Protein 4F54 (pdb70)

Organism: Bacteroides thetaiotaomicron (strain ATCC 29148 / DSM 2079 / JCM 5827 / CCUG 10774 / NCTC 10582 / VPI-5482 / E50) (NCBI:txid226186)

Secondary structure (DSSP, 8-state):
--SSEEEEEE--------EEEE---EEE-----EE--SHHHHHHHHHHHH-----EEP-----SEEE-EEEES--TTTTT--SSSGGGGSTTS--HHHHSS--S-B--S---PPP-SSEEEE--B----S---B--EEEEEE-------TTTTHHHHHHHHHHHT-TT---

Foldseek 3Di:
DDQWDKDKDFAVDQLVFAAEAEPCEWEQDLDATDGDDDDLSNLLSVLVQVLVCRHHYDPALPGQYYKYKYAYADCNQQVVQPDQPSQVSRPNDDDPPVLHQEHDEDERDGHRDDDDHRKMKMWFGSPDHDPHTYTGMIMIMGNHDDPVVVPPSRSSVNSVVNSVVVVSNHD

Radius of gyration: 15.62 Å; Cα contacts (8 Å, |Δi|>4): 337; chains: 1; bounding box: 41×40×40 Å

B-factor: mean 29.08, std 11.82, range [15.36, 108.34]

Structure (mmCIF, N/CA/C/O backbone):
data_4F54
#
_entry.id   4F54
#
_cell.length_a   78.402
_cell.length_b   111.907
_cell.length_c   53.588
_cell.angle_alpha   90.000
_cell.angle_beta   90.000
_cell.angle_gamma   90.000
#
_symmetry.space_group_name_H-M   'C 2 2 21'
#
loop_
_entity.id
_entity.type
_entity.pdbx_description
1 polymer 'Uncharacterized protein'
2 non-polymer 'SULFATE ION'
3 non-polymer 'CHLORIDE ION'
4 water water
#
loop_
_atom_site.group_PDB
_atom_site.id
_atom_site.type_symbol
_atom_site.label_atom_id
_atom_site.label_alt_id
_atom_site.label_comp_id
_atom_site.label_asym_id
_atom_site.label_entity_id
_atom_site.label_seq_id
_atom_site.pdbx_PDB_ins_code
_atom_site.Cartn_x
_atom_site.Cartn_y
_atom_site.Cartn_z
_atom_site.occupancy
_atom_site.B_iso_or_equiv
_atom_site.auth_seq_id
_atom_site.auth_comp_id
_atom_site.auth_asym_id
_atom_site.auth_atom_id
_atom_site.pdbx_PDB_model_num
ATOM 1 N N . ASP A 1 14 ? -2.491 22.014 30.280 1.00 56.23 27 ASP A N 1
ATOM 2 C CA . ASP A 1 14 ? -1.690 20.816 30.685 1.00 71.15 27 ASP A CA 1
ATOM 3 C C . ASP A 1 14 ? -0.297 21.189 31.297 1.00 58.20 27 ASP A C 1
ATOM 4 O O . ASP A 1 14 ? -0.237 21.640 32.439 1.00 50.69 27 ASP A O 1
ATOM 6 N N . ASP A 1 15 ? 0.804 21.029 30.554 1.00 57.21 28 ASP A N 1
ATOM 7 C CA . ASP A 1 15 ? 2.150 20.951 31.173 1.00 53.01 28 ASP A CA 1
ATOM 8 C C . ASP A 1 15 ? 2.733 22.262 31.752 1.00 48.12 28 ASP A C 1
ATOM 9 O O . ASP A 1 15 ? 2.409 23.377 31.332 1.00 44.64 28 ASP A O 1
ATOM 14 N N . ASN A 1 16 ? 3.626 22.084 32.717 1.00 37.40 29 ASN A N 1
ATOM 15 C CA . ASN A 1 16 ? 4.375 23.176 33.320 1.00 36.82 29 ASN A CA 1
ATOM 16 C C . ASN A 1 16 ? 5.708 23.449 32.615 1.00 28.26 29 ASN A C 1
ATOM 17 O O . ASN A 1 16 ? 6.671 23.809 33.288 1.00 25.31 29 ASN A O 1
ATOM 22 N N . TYR A 1 17 ? 5.767 23.192 31.300 1.00 24.73 30 TYR A N 1
ATOM 23 C CA . TYR A 1 17 ? 6.928 23.422 30.445 1.00 24.73 30 TYR A CA 1
ATOM 24 C C . TYR A 1 17 ? 6.483 23.338 28.968 1.00 26.75 30 TYR A C 1
ATOM 25 O O . TYR A 1 17 ? 5.347 22.963 28.658 1.00 27.94 30 TYR A O 1
ATOM 34 N N . LEU A 1 18 ? 7.385 23.720 28.070 1.00 20.90 31 LEU A N 1
ATOM 35 C CA . LEU A 1 18 ? 7.175 23.755 26.615 1.00 22.39 31 LEU A CA 1
ATOM 36 C C . LEU A 1 18 ? 8.279 22.945 25.985 1.00 22.58 31 LEU A C 1
ATOM 37 O O . LEU A 1 18 ? 9.404 23.045 26.394 1.00 21.33 31 LEU A O 1
ATOM 42 N N . VAL A 1 19 ? 7.963 22.182 24.949 1.00 19.83 32 VAL A N 1
ATOM 43 C CA . VAL A 1 19 ? 8.916 21.297 24.301 1.00 17.99 32 VAL A CA 1
ATOM 44 C C . VAL A 1 19 ? 8.790 21.488 22.783 1.00 19.53 32 VAL A C 1
ATOM 45 O O . VAL A 1 19 ? 7.712 21.288 22.215 1.00 20.86 32 VAL A O 1
ATOM 49 N N . TYR A 1 20 ? 9.904 21.836 22.142 1.00 21.04 33 TYR A N 1
ATOM 50 C CA . TYR A 1 20 ? 9.977 22.033 20.700 1.00 21.85 33 TYR A CA 1
ATOM 51 C C . TYR A 1 20 ? 11.014 21.044 20.157 1.00 20.52 33 TYR A C 1
ATOM 52 O O . TYR A 1 20 ? 12.051 20.799 20.766 1.00 22.32 33 TYR A O 1
ATOM 61 N N . THR A 1 21 ? 10.667 20.409 19.055 1.00 20.15 34 THR A N 1
ATOM 62 C CA . THR A 1 21 ? 11.482 19.488 18.373 1.00 21.55 34 THR A CA 1
ATOM 63 C C . THR A 1 21 ? 11.460 19.772 16.872 1.00 19.12 34 THR A C 1
ATOM 64 O O . THR A 1 21 ? 10.497 20.239 16.291 1.00 20.66 34 THR A O 1
ATOM 68 N N . ASN A 1 22 ? 12.625 19.579 16.268 1.00 17.50 35 ASN A N 1
ATOM 69 C CA . ASN A 1 22 ? 12.854 19.806 14.850 1.00 20.14 35 ASN A CA 1
ATOM 70 C C . ASN A 1 22 ? 13.788 18.731 14.361 1.00 21.44 35 ASN A C 1
ATOM 71 O O . ASN A 1 22 ? 14.646 18.260 15.120 1.00 21.87 35 ASN A O 1
ATOM 76 N N . TYR A 1 23 ? 13.639 18.336 13.090 1.00 19.47 36 TYR A N 1
ATOM 77 C CA . TYR A 1 23 ? 14.370 17.174 12.630 1.00 19.28 36 TYR A CA 1
ATOM 78 C C . TYR A 1 23 ? 14.588 17.183 11.120 1.00 19.56 36 TYR A C 1
ATOM 79 O O . TYR A 1 23 ? 13.913 17.911 10.354 1.00 20.25 36 TYR A O 1
ATOM 88 N N . ASP A 1 24 ? 15.528 16.325 10.693 1.00 17.32 37 ASP A N 1
ATOM 89 C CA . ASP A 1 24 ? 15.828 16.150 9.272 1.00 18.40 37 ASP A CA 1
ATOM 90 C C . ASP A 1 24 ? 14.834 15.208 8.614 1.00 22.35 37 ASP A C 1
ATOM 91 O O . ASP A 1 24 ? 14.869 14.004 8.836 1.00 25.02 37 ASP A O 1
ATOM 107 N N . GLN A 1 26 ? 14.861 14.172 5.695 1.00 27.41 39 GLN A N 1
ATOM 108 C CA . GLN A 1 26 ? 15.501 13.217 4.791 1.00 28.43 39 GLN A CA 1
ATOM 109 C C . GLN A 1 26 ? 16.263 12.109 5.516 1.00 31.50 39 GLN A C 1
ATOM 110 O O . GLN A 1 26 ? 16.698 11.130 4.874 1.00 30.13 39 GLN A O 1
ATOM 116 N N . ALA A 1 27 ? 16.437 12.265 6.823 1.00 24.46 40 ALA A N 1
ATOM 117 C CA . ALA A 1 27 ? 17.208 11.296 7.648 1.00 26.80 40 ALA A CA 1
ATOM 118 C C . ALA A 1 27 ? 16.461 9.958 7.671 1.00 29.32 40 ALA A C 1
ATOM 119 O O . ALA A 1 27 ? 15.228 9.918 7.746 1.00 30.80 40 ALA A O 1
ATOM 121 N N . ASN A 1 28 ? 17.190 8.855 7.590 1.00 29.55 41 ASN A N 1
ATOM 122 C CA . ASN A 1 28 ? 16.551 7.545 7.715 1.00 33.35 41 ASN A CA 1
ATOM 123 C C . ASN A 1 28 ? 16.967 6.994 9.063 1.00 27.25 41 ASN A C 1
ATOM 124 O O . ASN A 1 28 ? 18.110 6.521 9.250 1.00 24.41 41 ASN A O 1
ATOM 129 N N . PHE A 1 29 ? 16.047 7.088 10.017 1.00 27.80 42 PHE A N 1
ATOM 130 C CA . PHE A 1 29 ? 16.359 6.749 11.403 1.00 23.35 42 PHE A CA 1
ATOM 131 C C . PHE A 1 29 ? 16.528 5.245 11.589 1.00 27.35 42 PHE A C 1
ATOM 132 O O . PHE A 1 29 ? 17.071 4.824 12.620 1.00 26.23 42 PHE A O 1
ATOM 146 N N . ASP A 1 31 ? 18.804 3.844 9.659 1.00 35.31 44 ASP A N 1
ATOM 147 C CA . ASP A 1 31 ? 20.248 3.749 9.345 1.00 36.58 44 ASP A CA 1
ATOM 148 C C . ASP A 1 31 ? 21.100 3.531 10.577 1.00 36.24 44 ASP A C 1
ATOM 149 O O . ASP A 1 31 ? 22.266 3.156 10.456 1.00 35.41 44 ASP A O 1
ATOM 154 N N . PHE A 1 32 ? 20.572 3.883 11.756 1.00 30.02 45 PHE A N 1
ATOM 155 C CA . PHE A 1 32 ? 21.406 3.970 12.930 1.00 29.77 45 PHE A CA 1
ATOM 156 C C . PHE A 1 32 ? 21.083 2.822 13.892 1.00 25.32 45 PHE A C 1
ATOM 157 O O . PHE A 1 32 ? 19.928 2.457 14.073 1.00 26.70 45 PHE A O 1
ATOM 165 N N . SER A 1 33 ? 22.109 2.344 14.560 1.00 24.47 46 SER A N 1
ATOM 166 C CA . SER A 1 33 ? 21.962 1.281 15.563 1.00 27.74 46 SER A CA 1
ATOM 167 C C . SER A 1 33 ? 22.388 1.682 16.962 1.00 25.96 46 SER A C 1
ATOM 168 O O . SER A 1 33 ? 21.814 1.203 17.956 1.00 25.60 46 SER A O 1
ATOM 171 N N . THR A 1 34 ? 23.441 2.505 17.064 1.00 23.45 47 THR A N 1
ATOM 172 C CA . THR A 1 34 ? 24.071 2.812 18.345 1.00 20.01 47 THR A CA 1
ATOM 173 C C . THR A 1 34 ? 24.135 4.347 18.523 1.00 23.57 47 THR A C 1
ATOM 174 O O . THR A 1 34 ? 24.048 5.118 17.542 1.00 22.42 47 THR A O 1
ATOM 178 N N . PHE A 1 35 ? 24.267 4.753 19.783 1.00 22.33 48 PHE A N 1
ATOM 179 C CA . PHE A 1 35 ? 24.435 6.165 20.100 1.00 18.23 48 PHE A CA 1
ATOM 180 C C . PHE A 1 35 ? 25.470 6.319 21.198 1.00 23.09 48 PHE A C 1
ATOM 181 O O . PHE A 1 35 ? 25.712 5.403 21.973 1.00 24.82 48 PHE A O 1
ATOM 189 N N . TYR A 1 36 ? 26.066 7.506 21.271 1.00 21.17 49 TYR A N 1
ATOM 190 C CA . TYR A 1 36 ? 26.872 7.876 22.380 1.00 19.72 49 TYR A CA 1
ATOM 191 C C . TYR A 1 36 ? 26.344 9.194 22.882 1.00 17.63 49 TYR A C 1
ATOM 192 O O . TYR A 1 36 ? 26.296 10.197 22.184 1.00 19.15 49 TYR A O 1
ATOM 201 N N . LEU A 1 37 ? 25.937 9.163 24.143 1.00 19.40 50 LEU A N 1
ATOM 202 C CA . LEU A 1 37 ? 25.539 10.359 24.854 1.00 19.49 50 LEU A CA 1
ATOM 203 C C . LEU A 1 37 ? 26.726 11.017 25.556 1.00 19.42 50 LEU A C 1
ATOM 204 O O . LEU A 1 37 ? 27.362 10.408 26.433 1.00 21.93 50 LEU A O 1
ATOM 209 N N . ALA A 1 38 ? 27.019 12.288 25.198 1.00 18.99 51 ALA A N 1
ATOM 210 C CA . ALA A 1 38 ? 28.068 13.007 25.914 1.00 20.45 51 ALA A CA 1
ATOM 211 C C . ALA A 1 38 ? 27.700 13.005 27.402 1.00 23.34 51 ALA A C 1
ATOM 212 O O . ALA A 1 38 ? 26.602 13.395 27.790 1.00 19.85 51 ALA A O 1
ATOM 214 N N . ASP A 1 39 ? 28.581 12.558 28.278 1.00 21.23 52 ASP A N 1
ATOM 215 C CA . ASP A 1 39 ? 28.174 12.157 29.618 1.00 24.16 52 ASP A CA 1
ATOM 216 C C . ASP A 1 39 ? 28.242 13.304 30.627 1.00 23.64 52 ASP A C 1
ATOM 217 O O . ASP A 1 39 ? 28.647 13.104 31.770 1.00 23.94 52 ASP A O 1
ATOM 233 N N . ILE A 1 41 ? 26.376 17.545 31.065 1.00 22.10 54 ILE A N 1
ATOM 234 C CA . ILE A 1 41 ? 25.569 18.599 30.527 1.00 19.55 54 ILE A CA 1
ATOM 235 C C . ILE A 1 41 ? 26.309 19.930 30.628 1.00 20.87 54 ILE A C 1
ATOM 236 O O . ILE A 1 41 ? 26.647 20.397 31.722 1.00 20.54 54 ILE A O 1
ATOM 241 N N . LEU A 1 42 ? 26.588 20.501 29.465 1.00 19.88 55 LEU A N 1
ATOM 242 C CA . LEU A 1 42 ? 27.225 21.782 29.358 1.00 20.76 55 LEU A CA 1
ATOM 243 C C . LEU A 1 42 ? 26.336 22.889 29.937 1.00 19.95 55 LEU A C 1
ATOM 244 O O . LEU A 1 42 ? 25.132 22.981 29.618 1.00 20.98 55 LEU A O 1
ATOM 249 N N . VAL A 1 43 ? 26.924 23.733 30.765 1.00 21.64 56 VAL A N 1
ATOM 250 C CA . VAL A 1 43 ? 26.252 24.926 31.248 1.00 21.61 56 VAL A CA 1
ATOM 251 C C . VAL A 1 43 ? 26.694 26.091 30.357 1.00 22.63 56 VAL A C 1
ATOM 252 O O . VAL A 1 43 ? 27.886 26.435 30.280 1.00 24.80 56 VAL A O 1
ATOM 256 N N . ILE A 1 44 ? 25.722 26.684 29.678 1.00 20.89 57 ILE A N 1
ATOM 257 C CA . ILE A 1 44 ? 25.945 27.947 28.985 1.00 23.31 57 ILE A CA 1
ATOM 258 C C . ILE A 1 44 ? 25.816 29.076 29.996 1.00 23.37 57 ILE A C 1
ATOM 259 O O . ILE A 1 44 ? 24.741 29.333 30.534 1.00 21.79 57 ILE A O 1
ATOM 264 N N . SER A 1 45 ? 26.945 29.689 30.311 1.00 25.62 58 SER A N 1
ATOM 265 C CA . SER A 1 45 ? 27.028 30.675 31.369 1.00 27.16 58 SER A CA 1
ATOM 266 C C . SER A 1 45 ? 27.435 32.054 30.788 1.00 27.25 58 SER A C 1
ATOM 267 O O . SER A 1 45 ? 27.377 32.305 29.570 1.00 30.06 58 SER A O 1
ATOM 270 N N . ASP A 1 46 ? 27.772 32.989 31.660 1.00 28.24 59 ASP A N 1
ATOM 271 C CA . ASP A 1 46 ? 28.202 34.293 31.141 1.00 30.62 59 ASP A CA 1
ATOM 272 C C . ASP A 1 46 ? 29.743 34.372 31.086 1.00 38.29 59 ASP A C 1
ATOM 273 O O . ASP A 1 46 ? 30.342 35.460 30.946 1.00 36.04 59 ASP A O 1
ATOM 278 N N . SER A 1 47 ? 30.399 33.217 31.157 1.00 36.12 60 SER A N 1
ATOM 279 C CA . SER A 1 47 ? 31.830 33.202 30.910 1.00 39.03 60 SER A CA 1
ATOM 280 C C . SER A 1 47 ? 32.217 32.148 29.873 1.00 37.40 60 SER A C 1
ATOM 281 O O . SER A 1 47 ? 31.469 31.204 29.621 1.00 32.12 60 SER A O 1
ATOM 290 N N . GLU A 1 49 ? 34.692 29.851 29.536 1.00 37.17 62 GLU A N 1
ATOM 291 C CA . GLU A 1 49 ? 35.210 28.529 29.887 1.00 43.68 62 GLU A CA 1
ATOM 292 C C . GLU A 1 49 ? 34.065 27.528 30.066 1.00 47.20 62 GLU A C 1
ATOM 293 O O . GLU A 1 49 ? 33.160 27.763 30.888 1.00 41.52 62 GLU A O 1
ATOM 299 N N . PRO A 1 50 ? 34.096 26.411 29.307 1.00 48.04 63 PRO A N 1
ATOM 300 C CA . PRO A 1 50 ? 33.023 25.420 29.509 1.00 40.41 63 PRO A CA 1
ATOM 301 C C . PRO A 1 50 ? 33.055 24.767 30.919 1.00 38.30 63 PRO A C 1
ATOM 302 O O . PRO A 1 50 ? 34.066 24.192 31.278 1.00 34.51 63 PRO A O 1
ATOM 306 N N . GLU A 1 51 ? 31.945 24.880 31.673 1.00 30.19 64 GLU A N 1
ATOM 307 C CA . GLU A 1 51 ? 31.617 24.151 32.928 1.00 28.43 64 GLU A CA 1
ATOM 308 C C . GLU A 1 51 ? 30.387 23.240 32.730 1.00 27.56 64 GLU A C 1
ATOM 309 O O . GLU A 1 51 ? 29.631 23.450 31.803 1.00 25.78 64 GLU A O 1
ATOM 311 N N . TYR A 1 52 ? 30.216 22.240 33.595 1.00 26.18 65 TYR A N 1
ATOM 312 C CA . TYR A 1 52 ? 29.123 21.241 33.466 1.00 25.98 65 TYR A CA 1
ATOM 313 C C . TYR A 1 52 ? 28.317 21.110 34.744 1.00 27.84 65 TYR A C 1
ATOM 314 O O . TYR A 1 52 ? 28.808 21.375 35.844 1.00 28.65 65 TYR A O 1
ATOM 323 N N . LEU A 1 53 ? 27.076 20.677 34.600 1.00 24.58 66 LEU A N 1
ATOM 324 C CA . LEU A 1 53 ? 26.220 20.421 35.748 1.00 24.53 66 LEU A CA 1
ATOM 325 C C . LEU A 1 53 ? 26.722 19.221 36.501 1.00 28.52 66 LEU A C 1
ATOM 326 O O . LEU A 1 53 ? 27.164 18.237 35.891 1.00 30.29 66 LEU A O 1
ATOM 331 N N . GLU A 1 54 ? 26.732 19.346 37.834 1.00 33.90 67 GLU A N 1
ATOM 332 C CA . GLU A 1 54 ? 27.153 18.261 38.705 1.00 36.92 67 GLU A CA 1
ATOM 333 C C . GLU A 1 54 ? 25.964 17.796 39.516 1.00 36.69 67 GLU A C 1
ATOM 334 O O . GLU A 1 54 ? 24.979 18.520 39.675 1.00 33.61 67 GLU A O 1
ATOM 340 N N . GLY A 1 55 ? 26.030 16.557 39.984 1.00 37.77 68 GLY A N 1
ATOM 341 C CA . GLY A 1 55 ? 25.024 16.062 40.911 1.00 38.89 68 GLY A CA 1
ATOM 342 C C . GLY A 1 55 ? 23.991 15.179 40.263 1.00 37.34 68 GLY A C 1
ATOM 343 O O . GLY A 1 55 ? 24.064 14.893 39.051 1.00 35.12 68 GLY A O 1
ATOM 344 N N . GLU A 1 56 ? 23.023 14.785 41.097 1.00 35.32 69 GLU A N 1
ATOM 345 C CA . GLU A 1 56 ? 22.021 13.774 40.774 1.00 45.99 69 GLU A CA 1
ATOM 346 C C . GLU A 1 56 ? 21.132 14.178 39.642 1.00 36.76 69 GLU A C 1
ATOM 347 O O . GLU A 1 56 ? 20.799 13.349 38.808 1.00 33.72 69 GLU A O 1
ATOM 353 N N . GLY A 1 57 ? 20.705 15.437 39.651 1.00 30.66 70 GLY A N 1
ATOM 354 C CA . GLY A 1 57 ? 19.769 15.954 38.684 1.00 31.98 70 GLY A CA 1
ATOM 355 C C . GLY A 1 57 ? 20.259 15.745 37.267 1.00 30.40 70 GLY A C 1
ATOM 356 O O . GLY A 1 57 ? 19.515 15.287 36.398 1.00 28.69 70 GLY A O 1
ATOM 357 N N . ALA A 1 58 ? 21.521 16.085 37.047 1.00 27.61 71 ALA A N 1
ATOM 358 C CA . ALA A 1 58 ? 22.095 16.003 35.711 1.00 27.67 71 ALA A CA 1
ATOM 359 C C . ALA A 1 58 ? 22.202 14.539 35.325 1.00 28.16 71 ALA A C 1
ATOM 360 O O . ALA A 1 58 ? 21.890 14.160 34.190 1.00 24.94 71 ALA A O 1
ATOM 362 N N . GLU A 1 59 ? 22.664 13.720 36.274 1.00 25.36 72 GLU A N 1
ATOM 363 C CA . GLU A 1 59 ? 22.714 12.268 36.041 1.00 23.91 72 GLU A CA 1
ATOM 364 C C . GLU A 1 59 ? 21.338 11.730 35.639 1.00 22.65 72 GLU A C 1
ATOM 365 O O . GLU A 1 59 ? 21.291 10.896 34.720 1.00 23.60 72 GLU A O 1
ATOM 371 N N . GLN A 1 60 ? 20.261 12.207 36.283 1.00 25.48 73 GLN A N 1
ATOM 372 C CA . GLN A 1 60 ? 18.909 11.717 35.985 1.00 27.98 73 GLN A CA 1
ATOM 373 C C . GLN A 1 60 ? 18.438 12.166 34.587 1.00 22.76 73 GLN A C 1
ATOM 374 O O . GLN A 1 60 ? 17.786 11.398 33.866 1.00 22.48 73 GLN A O 1
ATOM 380 N N . ILE A 1 61 ? 18.813 13.380 34.190 1.00 19.88 74 ILE A N 1
ATOM 381 C CA . ILE A 1 61 ? 18.482 13.876 32.883 1.00 21.06 74 ILE A CA 1
ATOM 382 C C . ILE A 1 61 ? 19.192 13.053 31.790 1.00 20.36 74 ILE A C 1
ATOM 383 O O . ILE A 1 61 ? 18.574 12.597 30.836 1.00 20.48 74 ILE A O 1
ATOM 388 N N . LEU A 1 62 ? 20.494 12.857 31.949 1.00 20.74 75 LEU A N 1
ATOM 389 C CA . LEU A 1 62 ? 21.240 11.986 31.017 1.00 21.89 75 LEU A CA 1
ATOM 390 C C . LEU A 1 62 ? 20.679 10.562 30.983 1.00 24.30 75 LEU A C 1
ATOM 391 O O . LEU A 1 62 ? 20.521 9.971 29.907 1.00 21.72 75 LEU A O 1
ATOM 396 N N . ALA A 1 63 ? 20.288 10.031 32.156 1.00 20.24 76 ALA A N 1
ATOM 397 C CA . ALA A 1 63 ? 19.669 8.692 32.187 1.00 21.73 76 ALA A CA 1
ATOM 398 C C . ALA A 1 63 ? 18.362 8.663 31.383 1.00 21.77 76 ALA A C 1
ATOM 399 O O . ALA A 1 63 ? 18.055 7.632 30.721 1.00 23.52 76 ALA A O 1
ATOM 401 N N . ALA A 1 64 ? 17.606 9.770 31.398 1.00 22.23 77 ALA A N 1
ATOM 402 C CA . ALA A 1 64 ? 16.327 9.846 30.632 1.00 22.64 77 ALA A CA 1
ATOM 403 C C . ALA A 1 64 ? 16.597 9.761 29.121 1.00 20.04 77 ALA A C 1
ATOM 404 O O . ALA A 1 64 ? 15.879 9.072 28.400 1.00 20.62 77 ALA A O 1
ATOM 406 N N . TYR A 1 65 ? 17.658 10.429 28.644 1.00 19.92 78 TYR A N 1
ATOM 407 C CA . TYR A 1 65 ? 18.085 10.295 27.204 1.00 17.17 78 TYR A CA 1
ATOM 408 C C . TYR A 1 65 ? 18.429 8.846 26.912 1.00 20.56 78 TYR A C 1
ATOM 409 O O . TYR A 1 65 ? 17.986 8.294 25.905 1.00 20.86 78 TYR A O 1
ATOM 418 N N . THR A 1 66 ? 19.267 8.261 27.765 1.00 20.93 79 THR A N 1
ATOM 419 C CA . THR A 1 66 ? 19.655 6.858 27.582 1.00 21.30 79 THR A CA 1
ATOM 420 C C . THR A 1 66 ? 18.492 5.902 27.486 1.00 21.87 79 THR A C 1
ATOM 421 O O . THR A 1 66 ? 18.406 5.102 26.550 1.00 21.72 79 THR A O 1
ATOM 425 N N . GLU A 1 67 ? 17.583 5.995 28.455 1.00 21.09 80 GLU A N 1
ATOM 426 C CA . GLU A 1 67 ? 16.383 5.149 28.475 1.00 21.92 80 GLU A CA 1
ATOM 427 C C . GLU A 1 67 ? 15.509 5.364 27.229 1.00 22.44 80 GLU A C 1
ATOM 428 O O . GLU A 1 67 ? 15.045 4.441 26.604 1.00 22.48 80 GLU A O 1
ATOM 434 N N . ASN A 1 68 ? 15.302 6.612 26.862 1.00 19.87 81 ASN A N 1
ATOM 435 C CA . ASN A 1 68 ? 14.494 6.907 25.701 1.00 21.88 81 ASN A CA 1
ATOM 436 C C . ASN A 1 68 ? 15.059 6.357 24.403 1.00 21.39 81 ASN A C 1
ATOM 437 O O . ASN A 1 68 ? 14.317 5.805 23.599 1.00 24.57 81 ASN A O 1
ATOM 450 N N . GLU A 1 70 ? 17.113 3.831 24.088 1.00 21.76 83 GLU A N 1
ATOM 451 C CA . GLU A 1 70 ? 16.965 2.381 24.107 1.00 20.70 83 GLU A CA 1
ATOM 452 C C . GLU A 1 70 ? 15.536 1.966 23.774 1.00 23.83 83 GLU A C 1
ATOM 453 O O . GLU A 1 70 ? 15.338 0.983 23.054 1.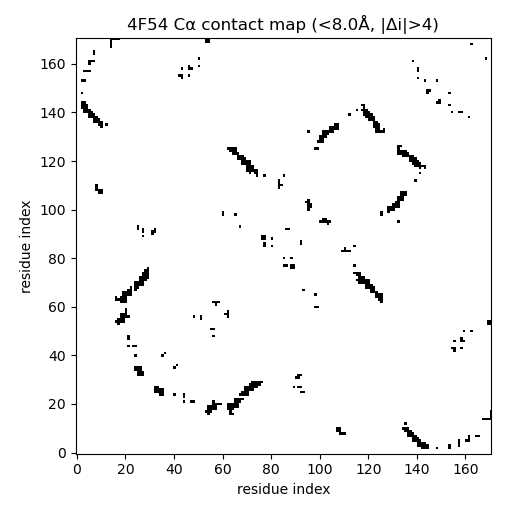00 25.59 83 GLU A O 1
ATOM 459 N N . ALA A 1 71 ? 14.538 2.684 24.308 1.00 22.55 84 ALA A N 1
ATOM 460 C CA . ALA A 1 71 ? 13.116 2.394 24.001 1.00 24.30 84 ALA A CA 1
ATOM 461 C C . ALA A 1 71 ? 12.787 2.508 22.504 1.00 27.00 84 ALA A C 1
ATOM 462 O O . ALA A 1 71 ? 11.866 1.835 22.015 1.00 28.92 84 ALA A O 1
ATOM 475 N N . GLY A 1 73 ? 15.083 1.791 20.152 1.00 24.91 86 GLY A N 1
ATOM 476 C CA . GLY A 1 73 ? 15.833 0.783 19.431 1.00 26.98 86 GLY A CA 1
ATOM 477 C C . GLY A 1 73 ? 17.320 1.004 19.303 1.00 27.03 86 GLY A C 1
ATOM 478 O O . GLY A 1 73 ? 18.000 0.259 18.591 1.00 26.79 86 GLY A O 1
ATOM 479 N N . TYR A 1 74 ? 17.860 2.037 19.960 1.00 24.94 87 TYR A N 1
ATOM 480 C CA . TYR A 1 74 ? 19.244 2.340 19.832 1.00 25.26 87 TYR A CA 1
ATOM 481 C C . TYR A 1 74 ? 20.008 1.906 21.066 1.00 25.36 87 TYR A C 1
ATOM 482 O O . TYR A 1 74 ? 19.614 2.185 22.192 1.00 25.08 87 TYR A O 1
ATOM 491 N N . GLN A 1 75 ? 21.140 1.254 20.823 1.00 25.74 88 GLN A N 1
ATOM 492 C CA . GLN A 1 75 ? 22.008 0.789 21.890 1.00 25.79 88 GLN A CA 1
ATOM 493 C C . GLN A 1 75 ? 23.160 1.732 22.179 1.00 25.20 88 GLN A C 1
ATOM 494 O O . GLN A 1 75 ? 23.697 2.367 21.262 1.00 25.86 88 GLN A O 1
ATOM 500 N N . PRO A 1 76 ? 23.554 1.827 23.450 1.00 24.18 89 PRO A N 1
ATOM 501 C CA . PRO A 1 76 ? 24.716 2.672 23.750 1.00 24.12 89 PRO A CA 1
ATOM 502 C C . PRO A 1 76 ? 25.983 2.058 23.178 1.00 27.22 89 PRO A C 1
ATOM 503 O O . PRO A 1 76 ? 26.212 0.830 23.326 1.00 25.92 89 PRO A O 1
ATOM 507 N N . ALA A 1 77 ? 26.780 2.891 22.520 1.00 26.10 90 ALA A N 1
ATOM 508 C CA . ALA A 1 77 ? 28.038 2.462 21.909 1.00 29.38 90 ALA A CA 1
ATOM 509 C C . ALA A 1 77 ? 29.166 2.451 22.943 1.00 28.03 90 ALA A C 1
ATOM 510 O O . ALA A 1 77 ? 29.132 3.189 23.900 1.00 33.29 90 ALA A O 1
ATOM 512 N N . ALA A 1 78 ? 30.203 1.664 22.670 1.00 32.69 91 ALA A N 1
ATOM 513 C CA . ALA A 1 78 ? 31.415 1.611 23.520 1.00 41.13 91 ALA A CA 1
ATOM 514 C C . ALA A 1 78 ? 32.085 2.971 23.622 1.00 42.57 91 ALA A C 1
ATOM 515 O O . ALA A 1 78 ? 32.568 3.358 24.682 1.00 38.86 91 ALA A O 1
ATOM 517 N N . ASP A 1 79 ? 32.089 3.715 22.521 1.00 30.55 92 ASP A N 1
ATOM 518 C CA . ASP A 1 79 ? 32.740 5.000 22.509 1.00 30.94 92 ASP A CA 1
ATOM 519 C C . ASP A 1 79 ? 32.212 5.841 21.362 1.00 27.70 92 ASP A C 1
ATOM 520 O O . ASP A 1 79 ? 31.395 5.351 20.594 1.00 32.59 92 ASP A O 1
ATOM 536 N N . GLU A 1 81 ? 33.843 6.994 18.732 1.00 28.99 94 GLU A N 1
ATOM 537 C CA . GLU A 1 81 ? 34.354 6.615 17.416 1.00 34.35 94 GLU A CA 1
ATOM 538 C C . GLU A 1 81 ? 33.502 5.538 16.753 1.00 30.57 94 GLU A C 1
ATOM 539 O O . GLU A 1 81 ? 33.285 5.582 15.547 1.00 38.0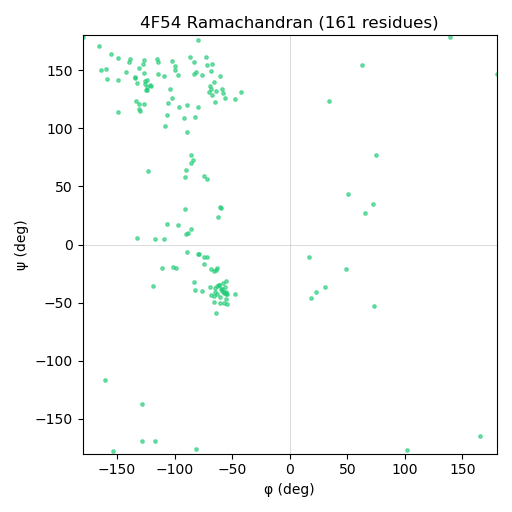5 94 GLU A O 1
ATOM 545 N N . SER A 1 82 ? 32.993 4.606 17.534 1.00 29.29 95 SER A N 1
ATOM 546 C CA . SER A 1 82 ? 32.168 3.523 17.009 1.00 36.91 95 SER A CA 1
ATOM 547 C C . SER A 1 82 ? 30.652 3.828 16.955 1.00 34.15 95 SER A C 1
ATOM 548 O O . SER A 1 82 ? 29.908 3.058 16.375 1.00 35.97 95 SER A O 1
ATOM 551 N N . ALA A 1 83 ? 30.196 4.964 17.488 1.00 26.52 96 ALA A N 1
ATOM 552 C CA . ALA A 1 83 ? 28.750 5.242 17.571 1.00 24.76 96 ALA A CA 1
ATOM 553 C C . ALA A 1 83 ? 28.196 5.766 16.254 1.00 25.39 96 ALA A C 1
ATOM 554 O O . ALA A 1 83 ? 28.900 6.492 15.552 1.00 23.71 96 ALA A O 1
ATOM 556 N N . ASP A 1 84 ? 26.928 5.468 15.941 1.00 24.34 97 ASP A N 1
ATOM 557 C CA . ASP A 1 84 ? 26.267 6.002 14.737 1.00 24.96 97 ASP A CA 1
ATOM 558 C C . ASP A 1 84 ? 25.731 7.424 14.966 1.00 20.40 97 ASP A C 1
ATOM 559 O O . ASP A 1 84 ? 25.778 8.303 14.070 1.00 21.11 97 ASP A O 1
ATOM 564 N N . LEU A 1 85 ? 25.194 7.620 16.177 1.00 20.85 98 LEU A N 1
ATOM 565 C CA . LEU A 1 85 ? 24.584 8.883 16.586 1.00 20.33 98 LEU A CA 1
ATOM 566 C C . LEU A 1 85 ? 25.239 9.419 17.869 1.00 20.64 98 LEU A C 1
ATOM 567 O O . LEU A 1 85 ? 25.632 8.652 18.756 1.00 21.46 98 LEU A O 1
ATOM 572 N N . GLY A 1 86 ? 25.406 10.743 17.923 1.00 19.41 99 GLY A N 1
ATOM 573 C CA . GLY A 1 86 ? 25.860 11.396 19.153 1.00 21.09 99 GLY A CA 1
ATOM 574 C C . GLY A 1 86 ? 24.782 12.284 19.686 1.00 19.46 99 GLY A C 1
ATOM 575 O O . GLY A 1 86 ? 24.015 12.851 18.909 1.00 18.90 99 GLY A O 1
ATOM 576 N N . ILE A 1 87 ? 24.686 12.415 21.019 1.00 19.72 100 ILE A N 1
ATOM 577 C CA . ILE A 1 87 ? 23.802 13.376 21.623 1.00 18.44 100 ILE A CA 1
ATOM 578 C C . ILE A 1 87 ? 24.609 14.278 22.546 1.00 19.73 100 ILE A C 1
ATOM 579 O O . ILE A 1 87 ? 25.428 13.805 23.380 1.00 19.08 100 ILE A O 1
ATOM 584 N N . GLN A 1 88 ? 24.365 15.593 22.409 1.00 18.59 101 GLN A N 1
ATOM 585 C CA . GLN A 1 88 ? 24.952 16.586 23.315 1.00 17.30 101 GLN A CA 1
ATOM 586 C C . GLN A 1 88 ? 23.811 17.417 23.898 1.00 20.40 101 GLN A C 1
ATOM 587 O O . GLN A 1 88 ? 22.821 17.743 23.196 1.00 17.59 101 GLN A O 1
ATOM 593 N N . VAL A 1 89 ? 23.915 17.690 25.206 1.00 18.34 102 VAL A N 1
ATOM 594 C CA . VAL A 1 89 ? 22.868 18.361 26.009 1.00 19.69 102 VAL A CA 1
ATOM 595 C C . VAL A 1 89 ? 23.520 19.583 26.653 1.00 20.75 102 VAL A C 1
ATOM 596 O O . VAL A 1 89 ? 24.627 19.497 27.206 1.00 18.38 102 VAL A O 1
ATOM 600 N N . SER A 1 90 ? 22.830 20.712 26.607 1.00 16.61 103 SER A N 1
ATOM 601 C CA . SER A 1 90 ? 23.264 21.951 27.260 1.00 17.62 103 SER A CA 1
ATOM 602 C C . SER A 1 90 ? 22.127 22.610 28.058 1.00 18.81 103 SER A C 1
ATOM 603 O O . SER A 1 90 ? 20.968 22.592 27.641 1.00 19.15 103 SER A O 1
ATOM 606 N N . TYR A 1 91 ? 22.487 23.109 29.234 1.00 22.75 104 TYR A N 1
ATOM 607 C CA . TYR A 1 91 ? 21.625 23.921 30.075 1.00 21.42 104 TYR A CA 1
ATOM 608 C C . TYR A 1 91 ? 21.999 25.413 29.951 1.00 20.14 104 TYR A C 1
ATOM 609 O O . TYR A 1 91 ? 23.144 25.757 30.184 1.00 19.91 104 TYR A O 1
ATOM 618 N N . ILE A 1 92 ? 21.012 26.251 29.633 1.00 19.36 105 ILE A N 1
ATOM 619 C CA . ILE A 1 92 ? 21.212 27.664 29.473 1.00 17.49 105 ILE A CA 1
ATOM 620 C C . ILE A 1 92 ? 20.958 28.344 30.806 1.00 18.69 105 ILE A C 1
ATOM 621 O O . ILE A 1 92 ? 19.802 28.425 31.250 1.00 19.57 105 ILE A O 1
ATOM 626 N N . ALA A 1 93 ? 22.037 28.824 31.423 1.00 20.16 106 ALA A N 1
ATOM 627 C CA . ALA A 1 93 ? 22.006 29.567 32.711 1.00 20.50 106 ALA A CA 1
ATOM 628 C C . ALA A 1 93 ? 22.136 31.074 32.497 1.00 20.80 106 ALA A C 1
ATOM 629 O O . ALA A 1 93 ? 21.816 31.870 33.389 1.00 20.49 106 ALA A O 1
ATOM 631 N N . SER A 1 94 ? 22.636 31.465 31.326 1.00 21.78 107 SER A N 1
ATOM 632 C CA . SER A 1 94 ? 22.823 32.880 30.956 1.00 21.21 107 SER A CA 1
ATOM 633 C C . SER A 1 94 ? 22.648 33.031 29.445 1.00 23.35 107 SER A C 1
ATOM 634 O O . SER A 1 94 ? 23.137 32.200 28.659 1.00 22.68 107 SER A O 1
ATOM 637 N N . THR A 1 95 ? 22.026 34.118 29.042 1.00 23.46 108 THR A N 1
ATOM 638 C CA . THR A 1 95 ? 21.967 34.464 27.603 1.00 22.16 108 THR A CA 1
ATOM 639 C C . THR A 1 95 ? 22.884 35.646 27.229 1.00 25.88 108 THR A C 1
ATOM 640 O O . THR A 1 95 ? 22.723 36.253 26.172 1.00 25.44 108 THR A O 1
ATOM 644 N N . TYR A 1 96 ? 23.854 35.956 28.105 1.00 22.18 109 TYR A N 1
ATOM 645 C CA . TYR A 1 96 ? 24.813 37.031 27.903 1.00 27.29 109 TYR A CA 1
ATOM 646 C C . TYR A 1 96 ? 25.448 37.007 26.508 1.00 29.67 109 TYR A C 1
ATOM 647 O O . TYR A 1 96 ? 25.519 38.037 25.840 1.00 29.39 109 TYR A O 1
ATOM 656 N N . TYR A 1 97 ? 25.807 35.812 26.030 1.00 28.00 110 TYR A N 1
ATOM 657 C CA . TYR A 1 97 ? 26.423 35.694 24.726 1.00 29.32 110 TYR A CA 1
ATOM 658 C C . TYR A 1 97 ? 25.430 35.768 23.548 1.00 31.11 110 TYR A C 1
ATOM 659 O O . TYR A 1 97 ? 25.864 35.873 22.403 1.00 33.76 110 TYR A O 1
ATOM 668 N N . PHE A 1 98 ? 24.117 35.765 23.781 1.00 25.92 111 PHE A N 1
ATOM 669 C CA . PHE A 1 98 ? 23.160 35.707 22.679 1.00 27.23 111 PHE A CA 1
ATOM 670 C C . PHE A 1 98 ? 22.580 37.061 22.305 1.00 34.43 111 PHE A C 1
ATOM 671 O O . PHE A 1 98 ? 22.108 37.217 21.190 1.00 38.14 111 PHE A O 1
ATOM 679 N N . THR A 1 99 ? 22.645 38.037 23.212 1.00 32.07 112 THR A N 1
ATOM 680 C CA . THR A 1 99 ? 22.137 39.387 22.944 1.00 36.71 112 THR A CA 1
ATOM 681 C C . THR A 1 99 ? 22.626 39.905 21.590 1.00 36.32 112 THR A C 1
ATOM 682 O O . THR A 1 99 ? 23.825 39.886 21.309 1.00 39.46 112 THR A O 1
ATOM 686 N N . GLY A 1 100 ? 21.672 40.306 20.746 1.00 44.67 113 GLY A N 1
ATOM 687 C CA . GLY A 1 100 ? 21.954 40.730 19.367 1.00 52.31 113 GLY A CA 1
ATOM 688 C C . GLY A 1 100 ? 22.334 39.616 18.387 1.00 57.18 113 GLY A C 1
ATOM 689 O O . GLY A 1 100 ? 23.128 39.854 17.470 1.00 55.81 113 GLY A O 1
ATOM 690 N N . TYR A 1 101 ? 21.737 38.426 18.541 1.00 63.81 114 TYR A N 1
ATOM 691 C CA . TYR A 1 101 ? 22.219 37.186 17.855 1.00 57.30 114 TYR A CA 1
ATOM 692 C C . TYR A 1 101 ? 22.186 37.094 16.314 1.00 53.21 114 TYR A C 1
ATOM 693 O O . TYR A 1 101 ? 23.199 36.849 15.678 1.00 47.99 114 TYR A O 1
ATOM 702 N N . THR A 1 102 ? 21.029 37.221 15.700 1.00 61.56 115 THR A N 1
ATOM 703 C CA . THR A 1 102 ? 20.949 36.990 14.257 1.00 51.64 115 THR A CA 1
ATOM 704 C C . THR A 1 102 ? 21.064 35.478 13.837 1.00 40.42 115 THR A C 1
ATOM 705 O O . THR A 1 102 ? 20.154 35.028 13.164 1.00 41.22 115 THR A O 1
ATOM 709 N N . GLN A 1 103 ? 22.072 34.676 14.236 1.00 29.52 116 GLN A N 1
ATOM 710 C CA . GLN A 1 103 ? 22.074 33.231 13.766 1.00 23.41 116 GLN A CA 1
ATOM 711 C C . GLN A 1 103 ? 20.897 32.445 14.399 1.00 22.40 116 GLN A C 1
ATOM 712 O O . GLN A 1 103 ? 20.721 32.481 15.627 1.00 24.23 116 GLN A O 1
ATOM 718 N N . PRO A 1 104 ? 20.069 31.733 13.583 1.00 23.29 117 PRO A N 1
ATOM 719 C CA . PRO A 1 104 ? 18.981 30.967 14.184 1.00 21.68 117 PRO A CA 1
ATOM 720 C C . PRO A 1 104 ? 19.461 29.951 15.237 1.00 22.71 117 PRO A C 1
ATOM 721 O O . PRO A 1 104 ? 18.802 29.764 16.272 1.00 22.19 117 PRO A O 1
ATOM 725 N N . GLU A 1 105 ? 20.629 29.346 14.982 1.00 21.40 118 GLU A N 1
ATOM 726 C CA . GLU A 1 105 ? 21.335 28.468 15.936 1.00 19.00 118 GLU A CA 1
ATOM 727 C C . GLU A 1 105 ? 22.198 29.364 16.838 1.00 17.73 118 GLU A C 1
ATOM 728 O O . GLU A 1 105 ? 23.437 29.383 16.744 1.00 20.11 118 GLU A O 1
ATOM 734 N N . TRP A 1 106 ? 21.533 30.125 17.710 1.00 20.60 119 TRP A N 1
ATOM 735 C CA . TRP A 1 106 ? 22.195 31.190 18.472 1.00 21.27 119 TRP A CA 1
ATOM 736 C C . TRP A 1 106 ? 23.166 30.620 19.467 1.00 21.97 119 TRP A C 1
ATOM 737 O O . TRP A 1 106 ? 24.090 31.297 19.843 1.00 23.78 119 TRP A O 1
ATOM 748 N N . TRP A 1 107 ? 23.005 29.349 19.839 1.00 19.80 120 TRP A N 1
ATOM 749 C CA . TRP A 1 107 ? 23.833 28.707 20.840 1.00 18.75 120 TRP A CA 1
ATOM 750 C C . TRP A 1 107 ? 25.213 28.602 20.325 1.00 18.92 120 TRP A C 1
ATOM 751 O O . TRP A 1 107 ? 26.110 28.522 21.127 1.00 22.36 120 TRP A O 1
ATOM 762 N N . TRP A 1 108 ? 25.415 28.625 18.998 1.00 19.90 121 TRP A N 1
ATOM 763 C CA . TRP A 1 108 ? 26.773 28.626 18.435 1.00 19.82 121 TRP A CA 1
ATOM 764 C C . TRP A 1 108 ? 27.560 29.834 18.812 1.00 22.74 121 TRP A C 1
ATOM 765 O O . TRP A 1 108 ? 28.796 29.814 18.672 1.00 25.44 121 TRP A O 1
ATOM 776 N N . GLY A 1 109 ? 26.894 30.899 19.221 1.00 21.69 122 GLY A N 1
ATOM 777 C CA . GLY A 1 109 ? 27.569 32.122 19.665 1.00 22.83 122 GLY A CA 1
ATOM 778 C C . GLY A 1 109 ? 28.219 32.017 21.042 1.00 23.55 122 GLY A C 1
ATOM 779 O O . GLY A 1 109 ? 28.945 32.913 21.425 1.00 24.91 122 GLY A O 1
ATOM 780 N N . TYR A 1 110 ? 27.939 30.953 21.800 1.00 24.65 123 TYR A N 1
ATOM 781 C CA . TYR A 1 110 ? 28.588 30.765 23.094 1.00 22.63 123 TYR A CA 1
ATOM 782 C C . TYR A 1 110 ? 29.982 30.201 22.854 1.00 22.66 123 TYR A C 1
ATOM 783 O O . TYR A 1 110 ? 30.103 29.103 22.265 1.00 22.80 123 TYR A O 1
ATOM 792 N N . PRO A 1 111 ? 31.040 30.933 23.266 1.00 21.84 124 PRO A N 1
ATOM 793 C CA . PRO A 1 111 ? 32.431 30.439 22.994 1.00 22.14 124 PRO A CA 1
ATOM 794 C C . PRO A 1 111 ? 32.703 29.035 23.515 1.00 24.72 124 PRO A C 1
ATOM 795 O O . PRO A 1 111 ? 33.464 28.325 22.920 1.00 27.19 124 PRO A O 1
ATOM 799 N N . GLY A 1 112 ? 32.077 28.641 24.606 1.00 23.05 125 GLY A N 1
ATOM 800 C CA . GLY A 1 112 ? 32.290 27.299 25.157 1.00 25.25 125 GLY A CA 1
ATOM 801 C C . GLY A 1 112 ? 31.398 26.198 24.626 1.00 25.41 125 GLY A C 1
ATOM 802 O O . GLY A 1 112 ? 31.389 25.104 25.173 1.00 23.44 125 GLY A O 1
ATOM 803 N N . TYR A 1 113 ? 30.638 26.457 23.566 1.00 23.26 126 TYR A N 1
ATOM 804 C CA . TYR A 1 113 ? 29.648 25.488 23.115 1.00 20.16 126 TYR A CA 1
ATOM 805 C C . TYR A 1 113 ? 30.364 24.251 22.587 1.00 21.78 126 TYR A C 1
ATOM 806 O O . TYR A 1 113 ? 31.491 24.353 22.117 1.00 22.02 126 TYR A O 1
ATOM 815 N N . TRP A 1 114 ? 29.677 23.122 22.621 1.00 20.08 127 TRP A N 1
ATOM 816 C CA . TRP A 1 114 ? 30.177 21.895 21.986 1.00 20.24 127 TRP A CA 1
ATOM 817 C C . TRP A 1 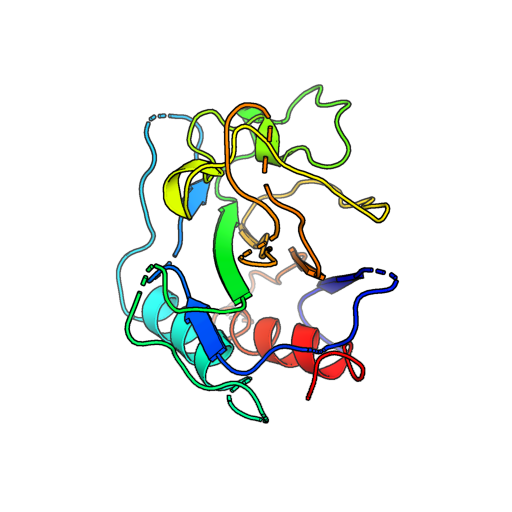114 ? 30.784 22.147 20.639 1.00 19.67 127 TRP A C 1
ATOM 818 O O . TRP A 1 114 ? 30.222 22.900 19.844 1.00 21.83 127 TRP A O 1
ATOM 829 N N . GLY A 1 115 ? 31.982 21.609 20.405 1.00 22.80 128 GLY A N 1
ATOM 830 C CA . GLY A 1 115 ? 32.594 21.701 19.110 1.00 20.98 128 GLY A CA 1
ATOM 831 C C . GLY A 1 115 ? 32.416 20.448 18.305 1.00 20.89 128 GLY A C 1
ATOM 832 O O . GLY A 1 115 ? 32.419 19.349 18.867 1.00 19.62 128 GLY A O 1
ATOM 833 N N . PRO A 1 116 ? 32.372 20.585 16.964 1.00 19.54 129 PRO A N 1
ATOM 834 C CA . PRO A 1 116 ? 32.302 19.333 16.173 1.00 19.26 129 PRO A CA 1
ATOM 835 C C . PRO A 1 116 ? 33.451 18.400 16.428 1.00 18.41 129 PRO A C 1
ATOM 836 O O . PRO A 1 116 ? 33.331 17.155 16.309 1.00 19.26 129 PRO A O 1
ATOM 840 N N . SER A 1 117 ? 34.600 18.991 16.701 1.00 18.85 130 SER A N 1
ATOM 841 C CA . SER A 1 117 ? 35.816 18.182 16.920 1.00 23.71 130 SER A CA 1
ATOM 842 C C . SER A 1 117 ? 35.827 17.399 18.257 1.00 21.34 130 SER A C 1
ATOM 843 O O . SER A 1 117 ? 36.636 16.526 18.451 1.00 21.08 130 SER A O 1
ATOM 846 N N . TYR A 1 118 ? 34.883 17.687 19.155 1.00 18.58 131 TYR A N 1
ATOM 847 C CA . TYR A 1 118 ? 34.660 16.775 20.291 1.00 20.20 131 TYR A CA 1
ATOM 848 C C . TYR A 1 118 ? 34.337 15.347 19.777 1.00 19.64 131 TYR A C 1
ATOM 849 O O . TYR A 1 118 ? 34.793 14.338 20.330 1.00 20.77 131 TYR A O 1
ATOM 858 N N . TRP A 1 119 ? 33.507 15.297 18.718 1.00 18.21 132 TRP A N 1
ATOM 859 C CA . TRP A 1 119 ? 32.963 14.049 18.180 1.00 20.40 132 TRP A CA 1
ATOM 860 C C . TRP A 1 119 ? 33.857 13.300 17.224 1.00 22.27 132 TRP A C 1
ATOM 861 O O . TRP A 1 119 ? 33.809 12.070 17.170 1.00 23.10 132 TRP A O 1
ATOM 872 N N . GLY A 1 120 ? 34.666 14.028 16.445 1.00 20.43 133 GLY A N 1
ATOM 873 C CA . GLY A 1 120 ? 35.509 13.414 15.422 1.00 20.57 133 GLY A CA 1
ATOM 874 C C . GLY A 1 120 ? 36.027 14.495 14.484 1.00 20.81 133 GLY A C 1
ATOM 875 O O . GLY A 1 120 ? 35.958 15.684 14.820 1.00 18.85 133 GLY A O 1
ATOM 876 N N . ASN A 1 121 ? 36.545 14.096 13.328 1.00 22.95 134 ASN A N 1
ATOM 877 C CA . ASN A 1 121 ? 37.273 15.025 12.430 1.00 19.24 134 ASN A CA 1
ATOM 878 C C . ASN A 1 121 ? 36.266 15.818 11.519 1.00 20.59 134 ASN A C 1
ATOM 879 O O . ASN A 1 121 ? 36.163 15.579 10.306 1.00 22.28 134 ASN 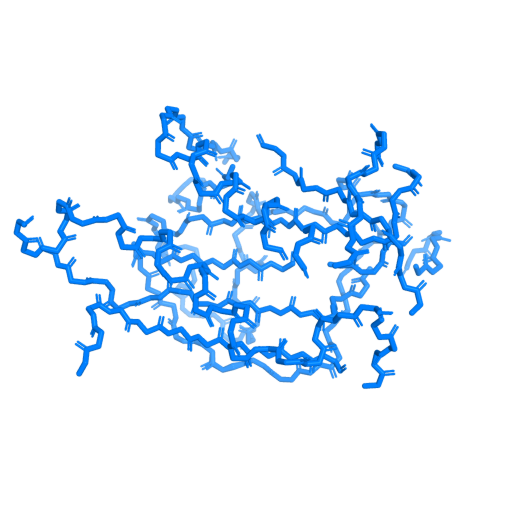A O 1
ATOM 884 N N . TRP A 1 122 ? 35.574 16.756 12.148 1.00 20.03 135 TRP A N 1
ATOM 885 C CA . TRP A 1 122 ? 34.663 17.685 11.453 1.00 19.78 135 TRP A CA 1
ATOM 886 C C . TRP A 1 122 ? 35.047 19.093 11.837 1.00 20.10 135 TRP A C 1
ATOM 887 O O . TRP A 1 122 ? 35.578 19.323 12.945 1.00 22.17 135 TRP A O 1
ATOM 898 N N . GLY A 1 123 ? 34.852 20.011 10.899 1.00 21.97 136 GLY A N 1
ATOM 899 C CA . GLY A 1 123 ? 35.246 21.427 11.080 1.00 25.91 136 GLY A CA 1
ATOM 900 C C . GLY A 1 123 ? 34.120 22.430 11.245 1.00 23.84 136 GLY A C 1
ATOM 901 O O . GLY A 1 123 ? 34.336 23.650 11.260 1.00 26.87 136 GLY A O 1
ATOM 902 N N . GLY A 1 124 ? 32.898 21.939 11.307 1.00 21.30 137 GLY A N 1
ATOM 903 C CA . GLY A 1 124 ? 31.730 22.793 11.483 1.00 22.92 137 GLY A CA 1
ATOM 904 C C . GLY A 1 124 ? 30.461 21.985 11.526 1.00 24.38 137 GLY A C 1
ATOM 905 O O . GLY A 1 124 ? 30.464 20.736 11.416 1.00 22.20 137 GLY A O 1
ATOM 906 N N . TRP A 1 125 ? 29.370 22.705 11.723 1.00 21.50 138 TRP A N 1
ATOM 907 C CA . TRP A 1 125 ? 28.050 22.128 11.823 1.00 20.25 138 TRP A CA 1
ATOM 908 C C . TRP A 1 125 ? 27.280 22.250 10.522 1.00 20.91 138 TRP A C 1
ATOM 909 O O . TRP A 1 125 ? 27.499 23.212 9.745 1.00 21.69 138 TRP A O 1
ATOM 920 N N . TYR A 1 126 ? 26.336 21.321 10.330 1.00 21.80 139 TYR A N 1
ATOM 921 C CA . TYR A 1 126 ? 25.415 21.391 9.196 1.00 19.87 139 TYR A CA 1
ATOM 922 C C . TYR A 1 126 ? 24.014 21.203 9.739 1.00 21.73 139 TYR A C 1
ATOM 923 O O . TYR A 1 126 ? 23.761 20.129 10.310 1.00 21.37 139 TYR A O 1
ATOM 932 N N . TYR A 1 127 ? 23.137 22.201 9.521 1.00 21.49 140 TYR A N 1
ATOM 933 C CA . TYR A 1 127 ? 21.714 22.154 9.910 1.00 20.44 140 TYR A CA 1
ATOM 934 C C . TYR A 1 127 ? 20.822 21.969 8.703 1.00 22.28 140 TYR A C 1
ATOM 935 O O . TYR A 1 127 ? 20.742 22.873 7.865 1.00 20.57 140 TYR A O 1
ATOM 944 N N . PRO A 1 128 ? 20.174 20.790 8.597 1.00 18.10 141 PRO A N 1
ATOM 945 C CA . PRO A 1 128 ? 19.347 20.503 7.405 1.00 20.18 141 PRO A CA 1
ATOM 946 C C . PRO A 1 128 ? 17.907 20.922 7.534 1.00 20.41 141 PRO A C 1
ATOM 947 O O . PRO A 1 128 ? 17.069 20.605 6.682 1.00 23.91 141 PRO A O 1
ATOM 951 N N . TYR A 1 129 ? 17.599 21.646 8.601 1.00 19.61 142 TYR A N 1
ATOM 952 C CA . TYR A 1 129 ? 16.254 22.154 8.846 1.00 19.50 142 TYR A CA 1
ATOM 953 C C . TYR A 1 129 ? 16.292 23.498 9.611 1.00 19.27 142 TYR A C 1
ATOM 954 O O . TYR A 1 129 ? 17.342 23.882 10.203 1.00 19.97 142 TYR A O 1
ATOM 963 N N . ALA A 1 130 ? 15.178 24.222 9.530 1.00 23.03 143 ALA A N 1
ATOM 964 C CA . ALA A 1 130 ? 14.996 25.495 10.234 1.00 20.44 143 ALA A CA 1
ATOM 965 C C . ALA A 1 130 ? 14.721 25.268 11.731 1.00 21.05 143 ALA A C 1
ATOM 966 O O . ALA A 1 130 ? 14.090 24.264 12.135 1.00 22.07 143 ALA A O 1
ATOM 968 N N . VAL A 1 131 ? 15.235 26.211 12.531 1.00 21.42 144 VAL A N 1
ATOM 969 C CA . VAL A 1 131 ? 14.919 26.332 13.976 1.00 22.48 144 VAL A CA 1
ATOM 970 C C . VAL A 1 131 ? 14.532 27.789 14.253 1.00 21.46 144 VAL A C 1
ATOM 971 O O . VAL A 1 131 ? 15.184 28.726 13.705 1.00 23.68 144 VAL A O 1
ATOM 975 N N A THR A 1 132 ? 13.544 28.009 15.126 0.50 20.90 145 THR A N 1
ATOM 976 N N B THR A 1 132 ? 13.408 27.978 14.956 0.50 21.52 145 THR A N 1
ATOM 977 C CA A THR A 1 132 ? 13.032 29.348 15.375 0.50 23.23 145 THR A CA 1
ATOM 978 C CA B THR A 1 132 ? 12.973 29.277 15.427 0.50 22.93 145 THR A CA 1
ATOM 979 C C A THR A 1 132 ? 12.863 29.673 16.889 0.50 24.23 145 THR A C 1
ATOM 980 C C B THR A 1 132 ? 12.665 29.120 16.920 0.50 23.50 145 THR A C 1
ATOM 981 O O A THR A 1 132 ? 12.074 30.511 17.269 0.50 32.38 145 THR A O 1
ATOM 982 O O B THR A 1 132 ? 11.530 28.871 17.326 0.50 21.01 145 THR A O 1
ATOM 989 N N . TYR A 1 133 ? 13.724 29.096 17.708 1.00 23.19 146 TYR A N 1
ATOM 990 C CA . TYR A 1 133 ? 13.591 29.085 19.188 1.00 21.50 146 TYR A CA 1
ATOM 991 C C . TYR A 1 133 ? 13.992 30.454 19.732 1.00 24.73 146 TYR A C 1
ATOM 992 O O . TYR A 1 133 ? 14.905 31.074 19.211 1.00 26.61 146 TYR A O 1
ATOM 1001 N N . SER A 1 134 ? 13.288 30.936 20.739 1.00 25.91 147 SER A N 1
ATOM 1002 C CA A SER A 1 134 ? 13.665 32.178 21.427 0.34 26.43 147 SER A CA 1
ATOM 1003 C CA B SER A 1 134 ? 13.725 32.173 21.388 0.33 26.18 147 SER A CA 1
ATOM 1004 C CA C SER A 1 134 ? 13.669 32.170 21.431 0.33 25.39 147 SER A CA 1
ATOM 1005 C C . SER A 1 134 ? 14.515 31.838 22.652 1.00 24.01 147 SER A C 1
ATOM 1006 O O . SER A 1 134 ? 14.061 31.090 23.536 1.00 25.51 147 SER A O 1
ATOM 1013 N N . TYR A 1 135 ? 15.711 32.398 22.724 1.00 24.55 148 TYR A N 1
ATOM 1014 C CA . TYR A 1 135 ? 16.539 32.097 23.864 1.00 21.41 148 TYR A CA 1
ATOM 1015 C C . TYR A 1 135 ? 15.898 32.513 25.211 1.00 22.40 148 TYR A C 1
ATOM 1016 O O . TYR A 1 135 ? 15.299 33.587 25.330 1.00 23.04 148 TYR A O 1
ATOM 1025 N N . SER A 1 136 ? 16.180 31.676 26.212 1.00 21.75 149 SER A N 1
ATOM 1026 C CA . SER A 1 136 ? 15.795 31.906 27.587 1.00 22.54 149 SER A CA 1
ATOM 1027 C C . SER A 1 136 ? 16.686 31.062 28.522 1.00 20.39 149 SER A C 1
ATOM 1028 O O . SER A 1 136 ? 17.201 30.019 28.116 1.00 19.54 149 SER A O 1
ATOM 1031 N N . THR A 1 137 ? 16.907 31.527 29.749 1.00 19.92 150 THR A N 1
ATOM 1032 C CA . THR A 1 137 ? 17.607 30.731 30.727 1.00 21.17 150 THR A CA 1
ATOM 1033 C C . THR A 1 137 ? 16.649 29.693 31.348 1.00 20.20 150 THR A C 1
ATOM 1034 O O . THR A 1 137 ? 15.444 29.664 31.040 1.00 20.48 150 THR A O 1
ATOM 1038 N N . ASN A 1 138 ? 17.218 28.845 32.207 1.00 19.05 151 ASN A N 1
ATOM 1039 C CA . ASN A 1 138 ? 16.531 27.685 32.776 1.00 20.08 151 ASN A CA 1
ATOM 1040 C C . ASN A 1 138 ? 15.881 26.836 31.676 1.00 16.96 151 ASN A C 1
ATOM 1041 O O . ASN A 1 138 ? 14.703 26.484 31.760 1.00 21.39 151 ASN A O 1
ATOM 1046 N N . SER A 1 139 ? 16.623 26.624 30.604 1.00 18.92 152 SER A N 1
ATOM 1047 C CA . SER A 1 139 ? 16.140 25.933 29.410 1.00 21.48 152 SER A CA 1
ATOM 1048 C C . SER A 1 139 ? 17.244 25.002 28.909 1.00 20.24 152 SER A C 1
ATOM 1049 O O . SER A 1 139 ? 18.389 25.141 29.270 1.00 18.67 152 SER A O 1
ATOM 1052 N N . PHE A 1 140 ? 16.863 24.006 28.114 1.00 18.35 153 PHE A N 1
ATOM 1053 C CA . PHE A 1 140 ? 17.810 23.012 27.572 1.00 18.20 153 PHE A CA 1
ATOM 1054 C C . PHE A 1 140 ? 17.793 22.997 26.053 1.00 18.60 153 PHE A C 1
ATOM 1055 O O . PHE A 1 140 ? 16.746 22.980 25.467 1.00 20.38 153 PHE A O 1
ATOM 1063 N N . ILE A 1 141 ? 18.994 22.930 25.448 1.00 15.59 154 ILE A N 1
ATOM 1064 C CA A ILE A 1 141 ? 19.164 22.680 23.982 0.70 19.75 154 ILE A CA 1
ATOM 1065 C CA B ILE A 1 141 ? 19.137 22.685 24.026 0.30 18.43 154 ILE A CA 1
ATOM 1066 C C . ILE A 1 141 ? 19.894 21.352 23.865 1.00 16.82 154 ILE A C 1
ATOM 1067 O O . ILE A 1 141 ? 20.968 21.193 24.432 1.00 19.94 154 ILE A O 1
ATOM 1076 N N . THR A 1 142 ? 19.297 20.423 23.128 1.00 18.24 155 THR A N 1
ATOM 1077 C CA . THR A 1 142 ? 19.806 19.085 22.901 1.00 17.19 155 THR A CA 1
ATOM 1078 C C . THR A 1 142 ? 19.885 18.889 21.407 1.00 19.83 155 THR A C 1
ATOM 1079 O O . THR A 1 142 ? 18.956 19.192 20.673 1.00 17.83 155 THR A O 1
ATOM 1083 N N . GLU A 1 143 ? 21.014 18.377 20.955 1.00 15.36 156 GLU A N 1
ATOM 1084 C CA . GLU A 1 143 ? 21.265 18.074 19.524 1.00 16.89 156 GLU A CA 1
ATOM 1085 C C . GLU A 1 143 ? 21.764 16.632 19.388 1.00 18.40 156 GLU A C 1
ATOM 1086 O O . GLU A 1 143 ? 22.616 16.156 20.164 1.00 19.94 156 GLU A O 1
ATOM 1100 N N . VAL A 1 145 ? 23.451 14.214 16.503 1.00 18.83 158 VAL A N 1
ATOM 1101 C CA . VAL A 1 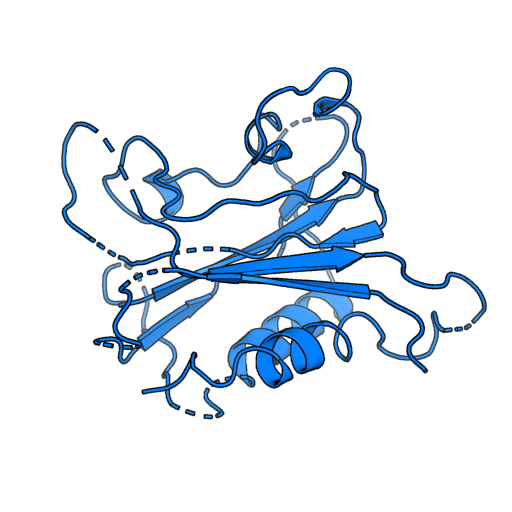145 ? 24.346 14.353 15.359 1.00 18.98 158 VAL A CA 1
ATOM 1102 C C . VAL A 1 145 ? 24.594 12.994 14.671 1.00 21.44 158 VAL A C 1
ATOM 1103 O O . VAL A 1 145 ? 24.635 11.916 15.326 1.00 20.48 158 VAL A O 1
ATOM 1107 N N . ASN A 1 146 ? 24.760 13.056 13.350 1.00 19.76 159 ASN A N 1
ATOM 1108 C CA . ASN A 1 146 ? 25.064 11.869 12.544 1.00 20.96 159 ASN A CA 1
ATOM 1109 C C . ASN A 1 146 ? 26.573 11.648 12.435 1.00 19.82 159 ASN A C 1
ATOM 1110 O O . ASN A 1 146 ? 27.246 12.222 11.556 1.00 21.14 159 ASN A O 1
ATOM 1115 N N . LEU A 1 147 ? 27.083 10.765 13.306 1.00 19.36 160 LEU A N 1
ATOM 1116 C CA . LEU A 1 147 ? 28.505 10.448 13.371 1.00 19.18 160 LEU A CA 1
ATOM 1117 C C . LEU A 1 147 ? 28.950 9.558 12.204 1.00 20.78 160 LEU A C 1
ATOM 1118 O O . LEU A 1 147 ? 30.147 9.306 12.052 1.00 21.09 160 LEU A O 1
ATOM 1134 N N . ALA A 1 149 ? 28.583 10.529 9.200 1.00 22.89 162 ALA A N 1
ATOM 1135 C CA . ALA A 1 149 ? 28.884 11.500 8.120 1.00 21.64 162 ALA A CA 1
ATOM 1136 C C . ALA A 1 149 ? 30.375 11.508 7.785 1.00 19.98 162 ALA A C 1
ATOM 1137 O O . ALA A 1 149 ? 31.231 11.261 8.641 1.00 23.29 162 ALA A O 1
ATOM 1139 N N . ASP A 1 150 ? 30.666 11.894 6.546 1.00 22.30 163 ASP A N 1
ATOM 1140 C CA . ASP A 1 150 ? 32.084 11.911 6.103 1.00 22.13 163 ASP A CA 1
ATOM 1141 C C . ASP A 1 150 ? 32.901 12.835 7.009 1.00 23.11 163 ASP A C 1
ATOM 1142 O O . ASP A 1 150 ? 32.466 13.961 7.300 1.00 23.04 163 ASP A O 1
ATOM 1147 N N . GLU A 1 151 ? 34.071 12.336 7.439 1.00 26.65 164 GLU A N 1
ATOM 1148 C CA . GLU A 1 151 ? 35.084 13.131 8.158 1.00 23.04 164 GLU A CA 1
ATOM 1149 C C . GLU A 1 151 ? 36.245 13.546 7.277 1.00 25.34 164 GLU A C 1
ATOM 1150 O O . GLU A 1 151 ? 36.522 12.914 6.249 1.00 24.54 164 GLU A O 1
ATOM 1156 N N . GLY A 1 152 ? 36.933 14.605 7.695 1.00 22.17 165 GLY A N 1
ATOM 1157 C CA . GLY A 1 152 ? 38.075 15.095 6.976 1.00 22.70 165 GLY A CA 1
ATOM 1158 C C . GLY A 1 152 ? 38.051 16.589 6.961 1.00 24.47 165 GLY A C 1
ATOM 1159 O O . GLY A 1 152 ? 37.091 17.213 7.455 1.00 23.17 165 GLY A O 1
ATOM 1160 N N . GLU A 1 153 ? 39.085 17.160 6.334 1.00 23.99 166 GLU A N 1
ATOM 1161 C CA . GLU A 1 153 ? 39.240 18.598 6.325 1.00 25.51 166 GLU A CA 1
ATOM 1162 C C . GLU A 1 153 ? 38.011 19.286 5.717 1.00 27.89 166 GLU A C 1
ATOM 1163 O O . GLU A 1 153 ? 37.528 18.895 4.645 1.00 29.98 166 GLU A O 1
ATOM 1169 N N . GLY A 1 154 ? 37.509 20.275 6.448 1.00 28.28 167 GLY A N 1
ATOM 1170 C CA . GLY A 1 154 ? 36.375 21.083 6.009 1.00 30.57 167 GLY A CA 1
ATOM 1171 C C . GLY A 1 154 ? 35.013 20.390 6.098 1.00 28.60 167 GLY A C 1
ATOM 1172 O O . GLY A 1 154 ? 33.966 21.035 5.840 1.00 29.49 167 GLY A O 1
ATOM 1203 N N . LEU A 1 157 ? 29.641 18.282 10.382 1.00 22.36 170 LEU A N 1
ATOM 1204 C CA . LEU A 1 157 ? 28.916 17.270 11.170 1.00 18.77 170 LEU A CA 1
ATOM 1205 C C . LEU A 1 157 ? 27.415 17.642 11.155 1.00 18.81 170 LEU A C 1
ATOM 1206 O O . LEU A 1 157 ? 26.991 18.709 11.658 1.00 19.07 170 LEU A O 1
ATOM 1211 N N . PRO A 1 158 ? 26.599 16.795 10.529 1.00 20.84 171 PRO A N 1
ATOM 1212 C CA . PRO A 1 158 ? 25.200 17.170 10.468 1.00 21.94 171 PRO A CA 1
ATOM 1213 C C . PRO A 1 158 ? 24.388 16.813 11.710 1.00 19.67 171 PRO A C 1
ATOM 1214 O O . PRO A 1 158 ? 24.620 15.771 12.325 1.00 20.94 171 PRO A O 1
ATOM 1218 N N . VAL A 1 159 ? 23.408 17.645 12.023 1.00 22.34 172 VAL A N 1
ATOM 1219 C CA A VAL A 1 159 ? 22.447 17.367 13.064 0.50 21.49 172 VAL A CA 1
ATOM 1220 C CA B VAL A 1 159 ? 22.429 17.309 13.071 0.50 20.79 172 VAL A CA 1
ATOM 1221 C C . VAL A 1 159 ? 21.235 16.648 12.404 1.00 23.55 172 VAL A C 1
ATOM 1222 O O . VAL A 1 159 ? 20.902 16.933 11.231 1.00 22.49 172 VAL A O 1
ATOM 1229 N N . VAL A 1 160 ? 20.620 15.691 13.102 1.00 19.24 173 VAL A N 1
ATOM 1230 C CA . VAL A 1 160 ? 19.416 15.041 12.609 1.00 17.38 173 VAL A CA 1
ATOM 1231 C C . VAL A 1 160 ? 18.178 15.397 13.406 1.00 19.47 173 VAL A C 1
ATOM 1232 O O . VAL A 1 160 ? 17.071 15.224 12.896 1.00 18.83 173 VAL A O 1
ATOM 1236 N N . TRP A 1 161 ? 18.373 15.885 14.645 1.00 16.37 174 TRP A N 1
ATOM 1237 C CA . TRP A 1 161 ? 17.278 16.217 15.543 1.00 17.53 174 TRP A CA 1
ATOM 1238 C C . TRP A 1 161 ? 17.786 17.196 16.584 1.00 18.16 174 TRP A C 1
ATOM 1239 O O . TRP A 1 161 ? 18.936 17.109 17.016 1.00 19.90 174 TRP A O 1
ATOM 1250 N N . THR A 1 162 ? 16.909 18.142 16.922 1.00 19.10 175 THR A N 1
ATOM 1251 C CA . THR A 1 162 ? 17.138 19.145 17.955 1.00 17.48 175 THR A CA 1
ATOM 1252 C C . THR A 1 162 ? 15.902 19.258 18.824 1.00 18.28 175 THR A C 1
ATOM 1253 O O . THR A 1 162 ? 14.789 19.185 18.330 1.00 17.08 175 THR A O 1
ATOM 1257 N N . SER A 1 163 ? 16.088 19.490 20.109 1.00 17.46 176 SER A N 1
ATOM 1258 C CA . SER A 1 163 ? 14.997 19.836 21.000 1.00 19.70 176 SER A CA 1
ATOM 1259 C C . SER A 1 163 ? 15.367 21.058 21.833 1.00 17.29 176 SER A C 1
ATOM 1260 O O . SER A 1 163 ? 16.564 21.331 22.114 1.00 18.40 176 SER A O 1
ATOM 1263 N N . TYR A 1 164 ? 14.308 21.784 22.201 1.00 18.52 177 TYR A N 1
ATOM 1264 C CA . TYR A 1 164 ? 14.378 22.918 23.069 1.00 17.44 177 TYR A CA 1
ATOM 1265 C C . TYR A 1 164 ? 13.329 22.737 24.146 1.00 17.26 177 TYR A C 1
ATOM 1266 O O . TYR A 1 164 ? 12.118 22.699 23.861 1.00 19.59 177 TYR A O 1
ATOM 1275 N N . LEU A 1 165 ? 13.800 22.596 25.388 1.00 18.71 178 LEU A N 1
ATOM 1276 C CA . LEU A 1 165 ? 12.899 22.442 26.561 1.00 19.02 178 LEU A CA 1
ATOM 1277 C C . LEU A 1 165 ? 12.935 23.771 27.320 1.00 19.40 178 LEU A C 1
ATOM 1278 O O . LEU A 1 165 ? 14.017 24.187 27.749 1.00 19.02 178 LEU A O 1
ATOM 1283 N N . THR A 1 166 ? 11.798 24.413 27.505 1.00 18.94 179 THR A N 1
ATOM 1284 C CA . THR A 1 166 ? 11.791 25.800 28.015 1.00 18.42 179 THR A CA 1
ATOM 1285 C C . THR A 1 166 ? 10.500 26.106 28.735 1.00 20.63 179 THR A C 1
ATOM 1286 O O . THR A 1 166 ? 9.671 25.217 28.887 1.00 20.28 179 THR A O 1
ATOM 1290 N N . GLY A 1 167 ? 10.316 27.335 29.209 1.00 21.58 180 GLY A N 1
ATOM 1291 C CA . GLY A 1 167 ? 9.050 27.682 29.829 1.00 20.70 180 GLY A CA 1
ATOM 1292 C C . GLY A 1 167 ? 8.705 26.952 31.118 1.00 22.72 180 GLY A C 1
ATOM 1293 O O . GLY A 1 167 ? 7.553 26.815 31.484 1.00 22.10 180 GLY A O 1
ATOM 1294 N N . PHE A 1 168 ? 9.729 26.518 31.836 1.00 21.46 181 PHE A N 1
ATOM 1295 C CA . PHE A 1 168 ? 9.535 25.759 33.070 1.00 22.51 181 PHE A CA 1
ATOM 1296 C C . PHE A 1 168 ? 8.978 26.609 34.201 1.00 21.81 181 PHE A C 1
ATOM 1297 O O . PHE A 1 168 ? 9.472 27.701 34.497 1.00 22.92 181 PHE A O 1
ATOM 1305 N N . GLU A 1 169 ? 7.929 26.108 34.854 1.00 22.42 182 GLU A N 1
ATOM 1306 C CA . GLU A 1 169 ? 7.352 26.800 35.996 1.00 26.98 182 GLU A CA 1
ATOM 1307 C C . GLU A 1 169 ? 8.322 26.784 37.183 1.00 24.25 182 GLU A C 1
ATOM 1308 O O . GLU A 1 169 ? 9.101 25.851 37.343 1.00 24.88 182 GLU A O 1
ATOM 1314 N N . THR A 1 170 ? 8.261 27.831 38.010 1.00 24.44 183 THR A N 1
ATOM 1315 C CA . THR A 1 170 ? 9.236 27.973 39.096 1.00 24.15 183 THR A CA 1
ATOM 1316 C C . THR A 1 170 ? 8.615 27.941 40.497 1.00 27.85 183 THR A C 1
ATOM 1317 O O . THR A 1 170 ? 9.326 28.161 41.472 1.00 31.91 183 THR A O 1
ATOM 1321 N N . GLY A 1 171 ? 7.301 27.689 40.630 1.00 34.76 184 GLY A N 1
ATOM 1322 C CA . GLY A 1 171 ? 6.667 27.515 41.976 1.00 33.12 184 GLY A CA 1
ATOM 1323 C C . GLY A 1 171 ? 7.068 26.166 42.590 1.00 35.44 184 GLY A C 1
ATOM 1324 O O . GLY A 1 171 ? 7.493 25.277 41.867 1.00 33.02 184 GLY A O 1
ATOM 1325 N N . SER A 1 172 ? 6.919 25.986 43.909 1.00 35.70 185 SER A N 1
ATOM 1326 C CA . SER A 1 172 ? 7.442 24.749 44.576 1.00 34.44 185 SER A CA 1
ATOM 1327 C C . SER A 1 172 ? 6.871 23.390 44.109 1.00 37.12 185 SER A C 1
ATOM 1328 O O . SER A 1 172 ? 7.625 22.402 43.999 1.00 40.21 185 SER A O 1
ATOM 1336 N N . ALA A 1 174 ? 5.897 22.643 41.129 1.00 41.50 187 ALA A N 1
ATOM 1337 C CA . ALA A 1 174 ? 6.544 22.352 39.834 1.00 36.67 187 ALA A CA 1
ATOM 1338 C C . ALA A 1 174 ? 8.025 21.972 40.005 1.00 36.93 187 ALA A C 1
ATOM 1339 O O . ALA A 1 174 ? 8.491 20.955 39.465 1.00 35.00 187 ALA A O 1
ATOM 1341 N N . ILE A 1 175 ? 8.752 22.730 40.817 1.00 38.45 188 ILE A N 1
ATOM 1342 C CA . ILE A 1 175 ? 10.164 22.428 41.102 1.00 37.57 188 ILE A CA 1
ATOM 1343 C C . ILE A 1 175 ? 10.283 21.031 41.706 1.00 45.02 188 ILE A C 1
ATOM 1344 O O . ILE A 1 175 ? 11.199 20.293 41.359 1.00 52.75 188 ILE A O 1
ATOM 1349 N N . ASN A 1 176 ? 9.333 20.656 42.559 1.00 40.47 189 ASN A N 1
ATOM 1350 C CA . ASN A 1 176 ? 9.416 19.352 43.243 1.00 46.07 189 ASN A CA 1
ATOM 1351 C C . ASN A 1 176 ? 8.983 18.152 42.395 1.00 46.86 189 ASN A C 1
ATOM 1352 O O . ASN A 1 176 ? 9.168 17.009 42.800 1.00 44.24 189 ASN A O 1
ATOM 1357 N N . ARG A 1 177 ? 8.424 18.417 41.216 1.00 44.90 190 ARG A N 1
ATOM 1358 C CA . ARG A 1 177 ? 8.222 17.370 40.230 1.00 44.62 190 ARG A CA 1
ATOM 1359 C C . ARG A 1 177 ? 9.533 17.308 39.434 1.00 50.42 190 ARG A C 1
ATOM 1360 O O . ARG A 1 177 ? 10.359 18.236 39.469 1.00 46.99 190 ARG A O 1
ATOM 1368 N N . THR A 1 178 ? 9.774 16.217 38.739 1.00 43.22 191 THR A N 1
ATOM 1369 C CA . THR A 1 178 ? 11.063 16.120 38.070 1.00 58.92 191 THR A CA 1
ATOM 1370 C C . THR A 1 178 ? 10.875 16.726 36.674 1.00 33.08 191 THR A C 1
ATOM 1371 O O . THR A 1 178 ? 10.922 15.976 35.719 1.00 40.48 191 THR A O 1
ATOM 1375 N N . LEU A 1 179 ? 10.564 18.037 36.554 1.00 27.95 192 LEU A N 1
ATOM 1376 C CA . LEU A 1 179 ? 9.985 18.496 35.269 1.00 25.39 192 LEU A CA 1
ATOM 1377 C C . LEU A 1 179 ? 10.949 18.329 34.082 1.00 26.46 192 LEU A C 1
ATOM 1378 O O . LEU A 1 179 ? 10.509 18.060 32.967 1.00 24.83 192 LEU A O 1
ATOM 1383 N N . ALA A 1 180 ? 12.259 18.524 34.296 1.00 21.32 193 ALA A N 1
ATOM 1384 C CA . ALA A 1 180 ? 13.198 18.302 33.189 1.00 23.06 193 ALA A CA 1
ATOM 1385 C C . ALA A 1 180 ? 13.038 16.876 32.597 1.00 21.79 193 ALA A C 1
ATOM 1386 O O . ALA A 1 180 ? 13.141 16.697 31.368 1.00 21.73 193 ALA A O 1
ATOM 1388 N N . ILE A 1 181 ? 12.890 15.869 33.461 1.00 22.45 194 ILE A N 1
ATOM 1389 C CA A ILE A 1 181 ? 12.778 14.486 32.969 0.50 24.64 194 ILE A CA 1
ATOM 1390 C CA B ILE A 1 181 ? 12.751 14.478 32.995 0.50 23.47 194 ILE A CA 1
ATOM 1391 C C . ILE A 1 181 ? 11.481 14.307 32.174 1.00 22.77 194 ILE A C 1
ATOM 1392 O O . ILE A 1 181 ? 11.465 13.621 31.135 1.00 21.84 194 ILE A O 1
ATOM 1401 N N . GLU A 1 182 ? 10.406 14.894 32.664 1.00 23.70 195 GLU A N 1
ATOM 1402 C CA A GLU A 1 182 ? 9.117 14.831 31.977 0.50 25.68 195 GLU A CA 1
ATOM 1403 C CA B GLU A 1 182 ? 9.108 14.862 31.981 0.50 25.44 195 GLU A CA 1
ATOM 1404 C C . GLU A 1 182 ? 9.198 15.522 30.594 1.00 22.37 195 GLU A C 1
ATOM 1405 O O . GLU A 1 182 ? 8.644 15.013 29.581 1.00 22.09 195 GLU A O 1
ATOM 1416 N N . ALA A 1 183 ? 9.928 16.622 30.535 1.00 20.82 196 ALA A N 1
ATOM 1417 C CA . ALA A 1 183 ? 10.183 17.335 29.253 1.00 21.43 196 ALA A CA 1
ATOM 1418 C C . ALA A 1 183 ? 11.030 16.488 28.281 1.00 20.09 196 ALA A C 1
ATOM 1419 O O . ALA A 1 183 ? 10.688 16.377 27.100 1.00 21.59 196 ALA A O 1
ATOM 1421 N N . VAL A 1 184 ? 12.098 15.836 28.780 1.00 20.38 197 VAL A N 1
ATOM 1422 C CA . VAL A 1 184 ? 12.873 14.922 27.948 1.00 21.62 197 VAL A CA 1
ATOM 1423 C C . VAL A 1 184 ? 11.958 13.839 27.390 1.00 21.81 197 VAL A C 1
ATOM 1424 O O . VAL A 1 184 ? 11.952 13.597 26.186 1.00 21.05 197 VAL A O 1
ATOM 1428 N N . ASN A 1 185 ? 11.160 13.180 28.243 1.00 22.27 198 ASN A N 1
ATOM 1429 C CA . ASN A 1 185 ? 10.243 12.138 27.795 1.00 22.20 198 ASN A CA 1
ATOM 1430 C C . ASN A 1 185 ? 9.296 12.663 26.739 1.00 23.35 198 ASN A C 1
ATOM 1431 O O . ASN A 1 185 ? 9.060 12.009 25.715 1.00 21.24 198 ASN A O 1
ATOM 1436 N N . GLN A 1 186 ? 8.816 13.890 26.936 1.00 21.29 199 GLN A N 1
ATOM 1437 C CA . GLN A 1 186 ? 7.895 14.485 25.968 1.00 21.47 199 GLN A CA 1
ATOM 1438 C C . GLN A 1 186 ? 8.510 14.736 24.606 1.00 21.36 199 GLN A C 1
ATOM 1439 O O . GLN A 1 186 ? 7.871 14.542 23.575 1.00 21.65 199 GLN A O 1
ATOM 1445 N N . SER A 1 187 ? 9.778 15.137 24.608 1.00 19.39 200 SER A N 1
ATOM 1446 C CA . SER A 1 187 ? 10.497 15.412 23.354 1.00 19.36 200 SER A CA 1
ATOM 1447 C C . SER A 1 187 ? 10.580 14.151 22.498 1.00 20.24 200 SER A C 1
ATOM 1448 O O . SER A 1 187 ? 10.454 14.213 21.265 1.00 20.95 200 SER A O 1
ATOM 1451 N N . PHE A 1 188 ? 10.707 12.994 23.139 1.00 21.13 201 PHE A N 1
ATOM 1452 C CA . PHE A 1 188 ? 10.655 11.730 22.376 1.00 20.44 201 PHE A CA 1
ATOM 1453 C C . PHE A 1 188 ? 9.246 11.333 21.964 1.00 21.67 201 PHE A C 1
ATOM 1454 O O . PHE A 1 188 ? 9.042 10.865 20.850 1.00 24.80 201 PHE A O 1
ATOM 1462 N N . THR A 1 189 ? 8.259 11.527 22.847 1.00 20.78 202 THR A N 1
ATOM 1463 C CA . THR A 1 189 ? 6.869 11.230 22.525 1.00 22.60 202 THR A CA 1
ATOM 1464 C C . THR A 1 189 ? 6.387 11.946 21.252 1.00 24.51 202 THR A C 1
ATOM 1465 O O . THR A 1 189 ? 5.709 11.370 20.416 1.00 23.76 202 THR A O 1
ATOM 1469 N N . GLN A 1 190 ? 6.763 13.209 21.115 1.00 22.83 203 GLN A N 1
ATOM 1470 C CA . GLN A 1 190 ? 6.394 13.993 19.922 1.00 23.23 203 GLN A CA 1
ATOM 1471 C C . GLN A 1 190 ? 7.367 13.823 18.747 1.00 23.41 203 GLN A C 1
ATOM 1472 O O . GLN A 1 190 ? 7.297 14.594 17.777 1.00 24.11 203 GL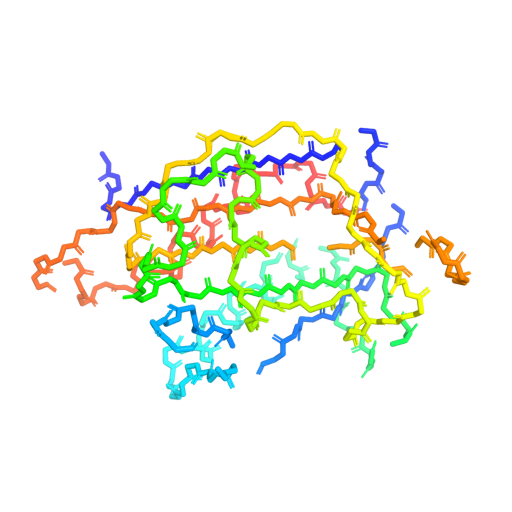N A O 1
ATOM 1478 N N . SER A 1 191 ? 8.255 12.818 18.804 1.00 23.34 204 SER A N 1
ATOM 1479 C CA . SER A 1 191 ? 9.199 12.465 17.713 1.00 20.98 204 SER A CA 1
ATOM 1480 C C . SER A 1 191 ? 8.999 10.974 17.281 1.00 23.48 204 SER A C 1
ATOM 1481 O O . SER A 1 191 ? 9.902 10.141 17.468 1.00 24.50 204 SER A O 1
ATOM 1484 N N . PRO A 1 192 ? 7.807 10.645 16.762 1.00 27.05 205 PRO A N 1
ATOM 1485 C CA . PRO A 1 192 ? 7.452 9.236 16.473 1.00 27.45 205 PRO A CA 1
ATOM 1486 C C . PRO A 1 192 ? 8.339 8.580 15.390 1.00 25.34 205 PRO A C 1
ATOM 1487 O O . PRO A 1 192 ? 8.462 7.344 15.327 1.00 25.93 205 PRO A O 1
ATOM 1491 N N . TYR A 1 193 ? 8.960 9.413 14.561 1.00 2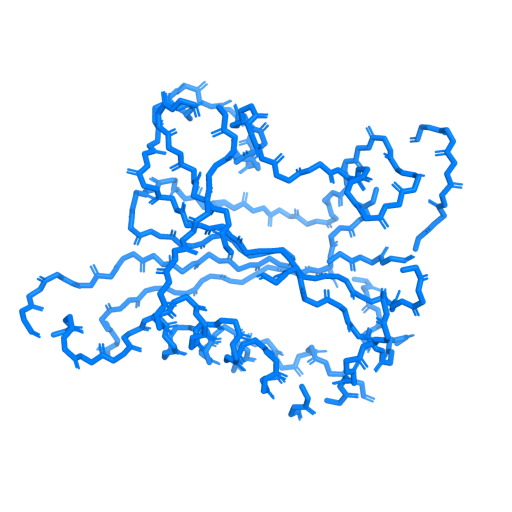6.74 206 TYR A N 1
ATOM 1492 C CA . TYR A 1 193 ? 9.899 8.985 13.510 1.00 27.16 206 TYR A CA 1
ATOM 1493 C C . TYR A 1 193 ? 11.264 8.549 14.033 1.00 27.44 206 TYR A C 1
ATOM 1494 O O . TYR A 1 193 ? 12.022 7.930 13.292 1.00 23.31 206 TYR A O 1
ATOM 1503 N N . LEU A 1 194 ? 11.597 8.916 15.274 1.00 22.36 207 LEU A N 1
ATOM 1504 C CA . LEU A 1 194 ? 12.951 8.731 15.788 1.00 23.75 207 LEU A CA 1
ATOM 1505 C C . LEU A 1 194 ? 13.093 7.308 16.355 1.00 24.12 207 LEU A C 1
ATOM 1506 O O . LEU A 1 194 ? 13.081 7.092 17.567 1.00 25.76 207 LEU A O 1
ATOM 1511 N N . THR A 1 195 ? 13.240 6.348 15.458 1.00 23.26 208 THR A N 1
ATOM 1512 C CA . THR A 1 195 ? 13.236 4.938 15.867 1.00 23.56 208 THR A CA 1
ATOM 1513 C C . THR A 1 195 ? 13.828 4.158 14.693 1.00 25.32 208 THR A C 1
ATOM 1514 O O . THR A 1 195 ? 13.725 4.553 13.520 1.00 25.68 208 THR A O 1
ATOM 1518 N N . ASN A 1 196 ? 14.481 3.047 15.007 1.00 26.23 209 ASN A N 1
ATOM 1519 C CA . ASN A 1 196 ? 14.872 2.082 13.958 1.00 26.57 209 ASN A CA 1
ATOM 1520 C C . ASN A 1 196 ? 13.956 0.868 13.907 1.00 28.54 209 ASN A C 1
ATOM 1521 O O . ASN A 1 196 ? 14.224 -0.087 13.186 1.00 32.42 209 ASN A O 1
#

InterPro domains:
  IPR025411 Domain of unknown function DUF4136 [PF13590] (32-206)

Solvent-accessible surface area: 9302 Å² total

Nearest PDB structures (foldseek):
  4f54-assembly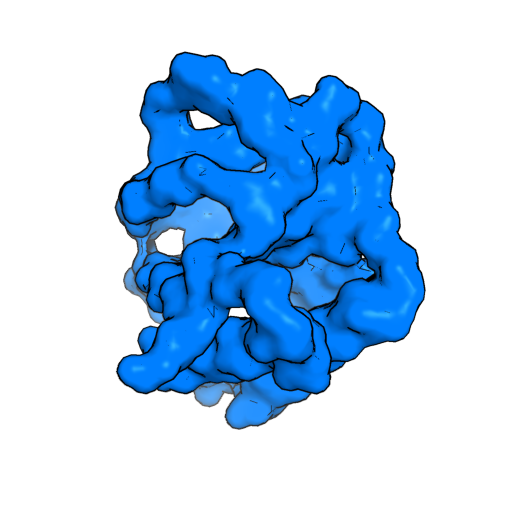1_A  TM=1.002E+00  e=1.041E-34  Bacteroides thetaiotaomicron VPI-5482
  7ok9-assembly11_K  TM=2.698E-01  e=1.383E+00  Staphylococcus aureus subsp. aureus COL
  5ur4-assembly1_A  TM=3.179E-01  e=4.119E+00  Arabidopsis thaliana

Sequence (171 aa):
DDNYLVYTNYDQANFDFSTFYLADILVISDSEPEYLEGEGAEQILAAYTENEAGYQPAADESADLGIQVSYIASTYYFTGYTQPEWWWGYPGYWGPSYWGNWGGWYYPYAVTTYSSSYSTNSFIITEVNLADEGEGLPVVVWTSYLTGFETGSAINRTLAIIEEAVNQSFTQSPYLTN

CATH classification: 3.30.160.670